Protein AF-A0A2V8QLS9-F1 (afdb_monomer_lite)

Sequence (118 aa):
MVEADGEPAPPVGQAAWRAARTRRPYAAADQEADARHQAPPGAVPSLLEPAQGRLERSAERRQVIDLVPARLRVTEHRAEVVRCPTCGRRTKAEFPDGVRAAVQYGPSVLARALYLHD

Structure (mmCIF, N/CA/C/O backbone):
data_AF-A0A2V8QLS9-F1
#
_entry.id   AF-A0A2V8QLS9-F1
#
loop_
_atom_site.group_PDB
_atom_site.id
_atom_site.type_symbol
_atom_site.label_atom_id
_atom_site.label_alt_id
_atom_site.label_comp_id
_atom_site.label_asym_id
_atom_site.label_entity_id
_atom_site.label_seq_id
_atom_site.pdbx_PDB_ins_code
_atom_site.Cartn_x
_atom_site.Cartn_y
_atom_site.Cartn_z
_atom_site.occupancy
_atom_site.B_iso_or_equiv
_atom_site.auth_seq_id
_atom_site.auth_comp_id
_atom_site.auth_asym_id
_atom_site.auth_atom_id
_atom_site.pdbx_PDB_model_num
ATOM 1 N N . MET A 1 1 ? 12.125 29.931 51.905 1.00 38.25 1 MET A N 1
ATOM 2 C CA . MET A 1 1 ? 11.525 28.638 51.526 1.00 38.25 1 MET A CA 1
ATOM 3 C C . MET A 1 1 ? 10.583 28.946 50.384 1.00 38.25 1 MET A C 1
ATOM 5 O O . MET A 1 1 ? 9.594 29.621 50.613 1.00 38.25 1 MET A O 1
ATOM 9 N N . VAL A 1 2 ? 11.006 28.642 49.158 1.00 40.00 2 VAL A N 1
ATOM 10 C CA . VAL A 1 2 ? 10.209 28.867 47.947 1.00 40.00 2 VAL A CA 1
ATOM 11 C C . VAL A 1 2 ? 9.386 27.600 47.777 1.00 40.00 2 VAL A C 1
ATOM 13 O O . VAL A 1 2 ? 9.969 26.527 47.619 1.00 40.00 2 VAL A O 1
ATOM 16 N N . GLU A 1 3 ? 8.071 27.697 47.942 1.00 36.56 3 GLU A N 1
ATOM 17 C CA . GLU A 1 3 ? 7.185 26.560 47.712 1.00 36.56 3 GLU A CA 1
ATOM 18 C C . GLU A 1 3 ? 7.146 26.277 46.211 1.00 36.56 3 GLU A C 1
ATOM 20 O O . GLU A 1 3 ? 7.008 27.183 45.393 1.00 36.56 3 GLU A O 1
ATOM 25 N N . ALA A 1 4 ? 7.390 25.019 45.858 1.00 38.91 4 ALA A N 1
ATOM 26 C CA . ALA A 1 4 ? 7.354 24.553 44.489 1.00 38.91 4 ALA A CA 1
ATOM 27 C C . ALA A 1 4 ? 5.897 24.551 44.015 1.00 38.91 4 ALA A C 1
ATOM 29 O O . ALA A 1 4 ? 5.091 23.770 44.522 1.00 38.91 4 ALA A O 1
ATOM 30 N N . ASP A 1 5 ? 5.586 25.400 43.036 1.00 42.53 5 ASP A N 1
ATOM 31 C CA . ASP A 1 5 ? 4.367 25.319 42.234 1.00 42.53 5 ASP A CA 1
ATOM 32 C C . ASP A 1 5 ? 4.360 23.979 41.482 1.00 42.53 5 ASP A C 1
ATOM 34 O O . ASP A 1 5 ? 4.879 23.833 40.373 1.00 42.53 5 ASP A O 1
ATOM 38 N N . GLY A 1 6 ? 3.832 22.952 42.145 1.00 39.94 6 GLY A N 1
ATOM 39 C CA . GLY A 1 6 ? 3.536 21.665 41.541 1.00 39.94 6 GLY A CA 1
ATOM 40 C C . GLY A 1 6 ? 2.341 21.819 40.613 1.00 39.94 6 GLY A C 1
ATOM 41 O O . GLY A 1 6 ? 1.208 21.935 41.075 1.00 39.94 6 GLY A O 1
ATOM 42 N N . GLU A 1 7 ? 2.602 21.815 39.308 1.00 42.72 7 GLU A N 1
ATOM 43 C CA . GLU A 1 7 ? 1.580 21.774 38.262 1.00 42.72 7 GLU A CA 1
ATOM 44 C C . GLU A 1 7 ? 0.554 20.654 38.563 1.00 42.72 7 GLU A C 1
ATOM 46 O O . GLU A 1 7 ? 0.955 19.502 38.785 1.00 42.72 7 GLU A O 1
ATOM 51 N N . PRO A 1 8 ? -0.762 20.946 38.615 1.00 46.19 8 PRO A N 1
ATOM 52 C CA . PRO A 1 8 ? -1.762 19.943 38.958 1.00 46.19 8 PRO A CA 1
ATOM 53 C C . PRO A 1 8 ? -1.816 18.830 37.905 1.00 46.19 8 PRO A C 1
ATOM 55 O O . PRO A 1 8 ? -1.756 19.073 36.699 1.00 46.19 8 PRO A O 1
ATOM 58 N N . ALA A 1 9 ? -1.964 17.588 38.372 1.00 45.25 9 ALA A N 1
ATOM 59 C CA . ALA A 1 9 ? -2.100 16.426 37.503 1.00 45.25 9 ALA A CA 1
ATOM 60 C C . ALA A 1 9 ? -3.289 16.596 36.528 1.00 45.25 9 ALA A C 1
ATOM 62 O O . ALA A 1 9 ? -4.356 17.061 36.942 1.00 45.25 9 ALA A O 1
ATOM 63 N N . PRO A 1 10 ? -3.142 16.206 35.246 1.00 46.69 10 PRO A N 1
ATOM 64 C CA . PRO A 1 10 ? -4.206 16.350 34.261 1.00 46.69 10 PRO A CA 1
ATOM 65 C C . PRO A 1 10 ? -5.424 15.483 34.624 1.00 46.69 10 PRO A C 1
ATOM 67 O O . PRO A 1 10 ? -5.271 14.425 35.244 1.00 46.69 10 PRO A O 1
ATOM 70 N N . PRO A 1 11 ? -6.643 15.895 34.227 1.00 42.47 11 PRO A N 1
ATOM 71 C CA . PRO A 1 11 ? -7.854 15.145 34.523 1.00 42.47 11 PRO A CA 1
ATOM 72 C C . PRO A 1 11 ? -7.787 13.731 33.937 1.00 42.47 11 PRO A C 1
ATOM 74 O O . PRO A 1 11 ? -7.322 13.510 32.813 1.00 42.47 11 PRO A O 1
ATOM 77 N N . 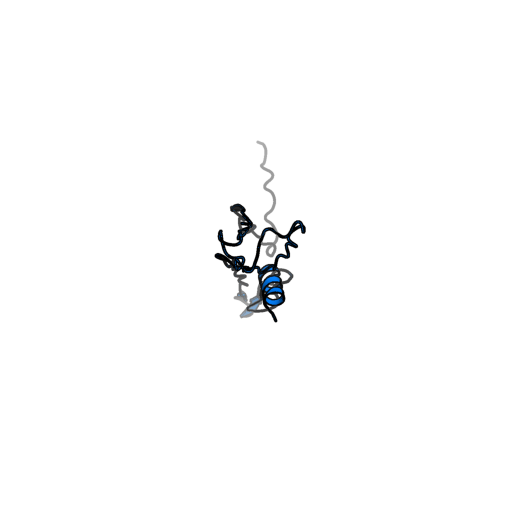VAL A 1 12 ? -8.304 12.769 34.708 1.00 45.69 12 VAL A N 1
ATOM 78 C CA . VAL A 1 12 ? -8.555 11.396 34.257 1.00 45.69 12 VAL A CA 1
ATOM 79 C C . VAL A 1 12 ? -9.322 11.456 32.930 1.00 45.69 12 VAL A C 1
ATOM 81 O O . VAL A 1 12 ? -10.428 11.985 32.866 1.00 45.69 12 VAL A O 1
ATOM 84 N N . GLY A 1 13 ? -8.702 10.967 31.853 1.00 42.22 13 GLY A N 1
ATOM 85 C CA . GLY A 1 13 ? -9.299 10.949 30.511 1.00 42.22 13 GLY A CA 1
ATOM 86 C C . GLY A 1 13 ? -8.487 11.617 29.400 1.00 42.22 13 GLY A C 1
ATOM 87 O O . GLY A 1 13 ? -8.839 11.445 28.239 1.00 42.22 13 GLY A O 1
ATOM 88 N N . GLN A 1 14 ? -7.384 12.308 29.702 1.00 39.38 14 GLN A N 1
ATOM 89 C CA . GLN A 1 14 ? -6.479 12.842 28.673 1.00 39.38 14 GLN A CA 1
ATOM 90 C C . GLN A 1 14 ? -5.113 12.157 28.743 1.00 39.38 14 GLN A C 1
ATOM 92 O O . GLN A 1 14 ? -4.140 12.692 29.270 1.00 39.38 14 GLN A O 1
ATOM 97 N N . ALA A 1 15 ? -5.028 10.937 28.212 1.00 38.31 15 ALA A N 1
ATOM 98 C CA . ALA A 1 15 ? -3.734 10.331 27.934 1.00 38.31 15 ALA A CA 1
ATOM 99 C C . ALA A 1 15 ? -3.101 11.081 26.753 1.00 38.31 15 ALA A C 1
ATOM 101 O O . ALA A 1 15 ? -3.509 10.912 25.604 1.00 38.31 15 ALA A O 1
ATOM 102 N N . ALA A 1 16 ? -2.112 11.926 27.046 1.00 38.44 16 ALA A N 1
ATOM 103 C CA . ALA A 1 16 ? -1.233 12.510 26.045 1.00 38.44 16 ALA A CA 1
ATOM 104 C C . ALA A 1 16 ? -0.589 11.372 25.238 1.00 38.44 16 ALA A C 1
ATOM 106 O O . ALA A 1 16 ? 0.253 10.619 25.740 1.00 38.44 16 ALA A O 1
ATOM 107 N N . TRP A 1 17 ? -1.026 11.214 23.991 1.00 40.34 17 TRP A N 1
ATOM 108 C CA . TRP A 1 17 ? -0.463 10.251 23.060 1.00 40.34 17 TRP A CA 1
ATOM 109 C C . TRP A 1 17 ? 1.025 10.573 22.895 1.00 40.34 17 TRP A C 1
ATOM 111 O O . TRP A 1 17 ? 1.418 11.660 22.475 1.00 40.34 17 TRP A O 1
ATOM 121 N N . ARG A 1 18 ? 1.900 9.628 23.244 1.00 44.19 18 ARG A N 1
ATOM 122 C CA . ARG A 1 18 ? 3.298 9.729 22.825 1.00 44.19 18 ARG A CA 1
ATOM 123 C C . ARG A 1 18 ? 3.316 9.457 21.329 1.00 44.19 18 ARG A C 1
ATOM 125 O O . ARG A 1 18 ? 3.079 8.325 20.912 1.00 44.19 18 ARG A O 1
ATOM 132 N N . ALA A 1 19 ? 3.582 10.498 20.543 1.00 41.69 19 ALA A N 1
ATOM 133 C CA . ALA A 1 19 ? 3.827 10.405 19.111 1.00 41.69 19 ALA A CA 1
ATOM 134 C C . ALA A 1 19 ? 4.716 9.192 18.816 1.00 41.69 19 ALA A C 1
ATOM 136 O O . ALA A 1 19 ? 5.827 9.082 19.351 1.00 41.69 19 ALA A O 1
ATOM 137 N N . ALA A 1 20 ? 4.225 8.271 17.985 1.00 44.00 20 ALA A N 1
ATOM 138 C CA . ALA A 1 20 ? 5.046 7.197 17.456 1.00 44.00 20 ALA A CA 1
ATOM 139 C C . ALA A 1 20 ? 6.284 7.841 16.820 1.00 44.00 20 ALA A C 1
ATOM 141 O O . ALA A 1 20 ? 6.170 8.649 15.901 1.00 44.00 20 ALA A O 1
ATOM 142 N N . ARG A 1 21 ? 7.465 7.538 17.367 1.00 51.44 21 ARG A N 1
ATOM 143 C CA . ARG A 1 21 ? 8.741 8.088 16.905 1.00 51.44 21 ARG A CA 1
ATOM 144 C C . ARG A 1 21 ? 8.955 7.685 15.448 1.00 51.44 21 ARG A C 1
ATOM 146 O O . ARG A 1 21 ? 9.418 6.583 15.168 1.00 51.44 21 ARG A O 1
ATOM 153 N N . THR A 1 22 ? 8.646 8.577 14.518 1.00 48.06 22 THR A N 1
ATOM 154 C CA . THR A 1 22 ? 9.056 8.459 13.122 1.00 48.06 22 THR A CA 1
ATOM 155 C C . THR A 1 22 ? 10.564 8.665 13.067 1.00 48.06 22 THR A C 1
ATOM 157 O O . THR A 1 22 ? 11.070 9.761 13.299 1.00 48.06 22 THR A O 1
ATOM 160 N N . ARG A 1 23 ? 11.320 7.596 12.799 1.00 49.53 23 ARG A N 1
ATOM 161 C CA . ARG A 1 23 ? 12.738 7.720 12.456 1.00 49.53 23 ARG A CA 1
ATOM 162 C C . ARG A 1 23 ? 13.080 7.034 11.143 1.00 49.53 23 ARG A C 1
ATOM 164 O O . ARG A 1 23 ? 12.686 5.900 10.897 1.00 49.53 23 ARG A O 1
ATOM 171 N N . ARG A 1 24 ? 13.948 7.771 10.442 1.00 35.12 24 ARG A N 1
ATOM 172 C CA . ARG A 1 24 ? 14.736 7.504 9.235 1.00 35.12 24 ARG A CA 1
ATOM 173 C C . ARG A 1 24 ? 13.968 7.552 7.911 1.00 35.12 24 ARG A C 1
ATOM 175 O O . ARG A 1 24 ? 13.298 6.582 7.572 1.00 35.12 24 ARG A O 1
ATOM 182 N N . PRO A 1 25 ? 14.137 8.623 7.111 1.00 40.81 25 PRO A N 1
ATOM 183 C CA . PRO A 1 25 ? 14.028 8.461 5.671 1.00 40.81 25 PRO A CA 1
ATOM 184 C C . PRO A 1 25 ? 15.218 7.616 5.193 1.00 40.81 25 PRO A C 1
ATOM 186 O O . PRO A 1 25 ? 16.315 7.713 5.752 1.00 40.81 25 PRO A O 1
ATOM 189 N N . TYR A 1 26 ? 15.013 6.790 4.169 1.00 41.72 26 TYR A N 1
ATOM 190 C CA . TYR A 1 26 ? 16.129 6.314 3.360 1.00 41.72 26 TYR A CA 1
ATOM 191 C C . TYR A 1 26 ? 15.896 6.606 1.882 1.00 41.72 26 TYR A C 1
ATOM 193 O O . TYR A 1 26 ? 14.758 6.685 1.427 1.00 41.72 26 TYR A O 1
ATOM 201 N N . ALA A 1 27 ? 17.031 6.843 1.233 1.00 38.50 27 ALA A N 1
ATOM 202 C CA . ALA A 1 27 ? 17.280 7.655 0.062 1.00 38.50 27 ALA A CA 1
ATOM 203 C C . ALA A 1 27 ? 16.859 7.040 -1.282 1.00 38.50 27 ALA A C 1
ATOM 205 O O . ALA A 1 27 ? 16.578 5.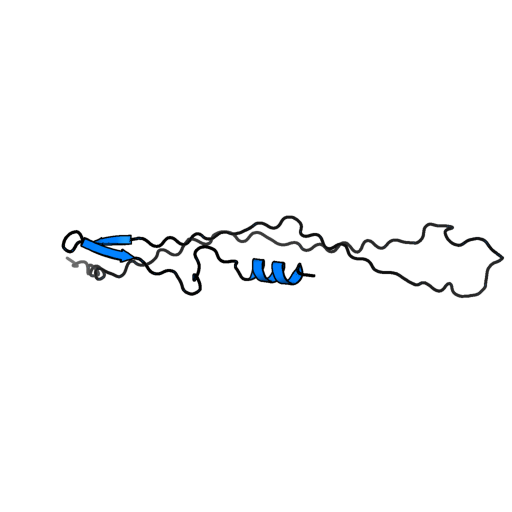849 -1.395 1.00 38.50 27 ALA A O 1
ATOM 206 N N . ALA A 1 28 ? 16.847 7.942 -2.264 1.00 44.91 28 ALA A N 1
ATOM 207 C CA . ALA A 1 28 ? 16.491 7.806 -3.668 1.00 44.91 28 ALA A CA 1
ATOM 208 C C . ALA A 1 28 ? 17.429 6.908 -4.491 1.00 44.91 28 ALA A C 1
ATOM 210 O O . ALA A 1 28 ? 18.603 6.776 -4.152 1.00 44.91 28 ALA A O 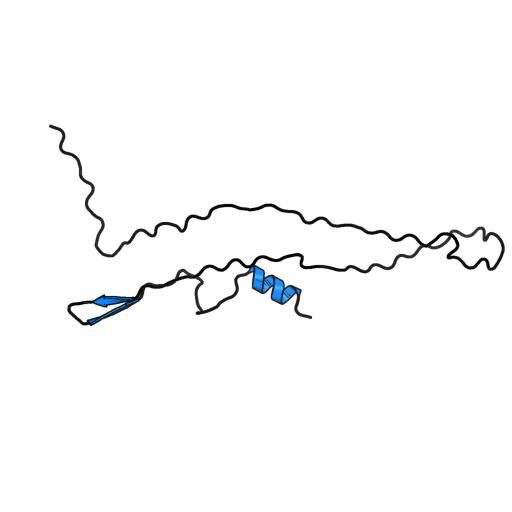1
ATOM 211 N N . ALA A 1 29 ? 16.920 6.417 -5.626 1.00 40.06 29 ALA A N 1
ATOM 212 C CA . ALA A 1 29 ? 17.498 6.682 -6.949 1.00 40.06 29 ALA A CA 1
ATOM 213 C C . ALA A 1 29 ? 16.609 6.064 -8.045 1.00 40.06 29 ALA A C 1
ATOM 215 O O . ALA A 1 29 ? 16.541 4.843 -8.160 1.00 40.06 29 ALA A O 1
ATOM 216 N N . ASP A 1 30 ? 15.985 6.908 -8.867 1.00 41.84 30 ASP A N 1
ATOM 217 C CA . ASP A 1 30 ? 15.547 6.528 -10.209 1.00 41.84 30 ASP A CA 1
ATOM 218 C C . ASP A 1 30 ? 16.766 6.707 -11.129 1.00 41.84 30 ASP A C 1
ATOM 220 O O . ASP A 1 30 ? 17.223 7.829 -11.352 1.00 41.84 30 ASP A O 1
ATOM 224 N N . GLN A 1 31 ? 17.363 5.610 -11.596 1.00 49.56 31 GLN A N 1
ATOM 225 C CA . GLN A 1 31 ? 18.334 5.649 -12.691 1.00 49.56 31 GLN A CA 1
ATOM 226 C C . GLN A 1 31 ? 17.634 5.150 -13.952 1.00 49.56 31 GLN A C 1
ATOM 228 O O . GLN A 1 31 ? 17.422 3.952 -14.116 1.00 49.56 31 GLN A O 1
ATOM 233 N N . GLU A 1 32 ? 17.279 6.066 -14.849 1.00 52.84 32 GLU A N 1
ATOM 234 C CA . GLU A 1 32 ? 16.891 5.709 -16.212 1.00 52.84 32 GLU A CA 1
ATOM 235 C C . GLU A 1 32 ? 18.152 5.353 -17.010 1.00 52.84 32 GLU A C 1
ATOM 237 O O . GLU A 1 32 ? 19.045 6.182 -17.192 1.00 52.84 32 GLU A O 1
ATOM 242 N N . ALA A 1 33 ? 18.235 4.118 -17.503 1.00 56.12 33 ALA A N 1
ATOM 243 C CA . ALA A 1 33 ? 19.244 3.722 -18.477 1.00 56.12 33 ALA A CA 1
ATOM 244 C C . ALA A 1 33 ? 18.627 3.743 -19.889 1.00 56.12 33 ALA A C 1
ATOM 246 O O . ALA A 1 33 ? 17.896 2.828 -20.264 1.00 56.12 33 ALA A O 1
ATOM 247 N N . ASP A 1 34 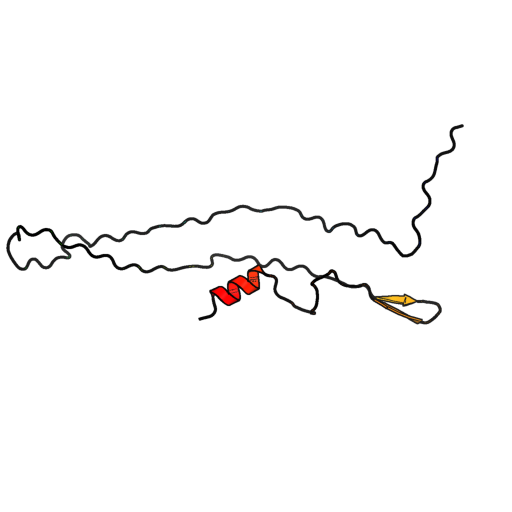? 18.922 4.777 -20.689 1.00 58.38 34 ASP A N 1
ATOM 248 C CA . ASP A 1 34 ? 18.574 4.830 -22.123 1.00 58.38 34 ASP A CA 1
ATOM 249 C C . ASP A 1 34 ? 19.521 3.906 -22.912 1.00 58.38 34 ASP A C 1
ATOM 251 O O . ASP A 1 34 ? 20.559 4.327 -23.434 1.00 58.38 34 ASP A O 1
ATOM 255 N N . ALA A 1 35 ? 19.198 2.611 -22.958 1.00 60.31 35 ALA A N 1
ATOM 256 C CA . ALA A 1 35 ? 19.927 1.637 -23.766 1.00 60.31 35 ALA A CA 1
ATOM 257 C C . ALA A 1 35 ? 19.586 1.821 -25.255 1.00 60.31 35 ALA A C 1
ATOM 259 O O . ALA A 1 35 ? 18.682 1.185 -25.808 1.00 60.31 35 ALA A O 1
ATOM 260 N N . ARG A 1 36 ? 20.329 2.703 -25.931 1.00 67.81 36 ARG A N 1
ATOM 261 C CA . ARG A 1 36 ? 20.225 2.877 -27.385 1.00 67.81 36 ARG A CA 1
ATOM 262 C C . ARG A 1 36 ? 20.899 1.722 -28.110 1.00 67.81 36 ARG A C 1
ATOM 264 O O . ARG A 1 36 ? 22.116 1.566 -28.052 1.00 67.81 36 ARG A O 1
ATOM 271 N N . HIS A 1 37 ? 20.112 0.965 -28.863 1.00 74.19 37 HIS A N 1
ATOM 272 C CA . HIS A 1 37 ? 20.616 -0.103 -29.718 1.00 74.19 37 HIS A CA 1
ATOM 273 C C . HIS A 1 37 ? 20.881 0.448 -31.122 1.00 74.19 37 HIS A C 1
ATOM 275 O O . HIS A 1 37 ? 19.988 1.001 -31.765 1.00 74.19 37 HIS A O 1
ATOM 281 N N . GLN A 1 38 ? 22.122 0.329 -31.593 1.00 69.81 38 GLN A N 1
ATOM 282 C CA . GLN A 1 38 ? 22.487 0.664 -32.970 1.00 69.81 38 GLN A CA 1
ATOM 283 C C . GLN A 1 38 ? 22.321 -0.571 -33.858 1.00 69.81 38 GLN A C 1
ATOM 285 O O . GLN A 1 38 ? 22.546 -1.694 -33.407 1.00 69.81 38 GLN A O 1
ATOM 290 N N . ALA A 1 39 ? 21.944 -0.366 -35.124 1.00 65.00 39 ALA A N 1
ATOM 291 C CA . ALA A 1 39 ? 21.938 -1.447 -36.104 1.00 65.00 39 ALA A CA 1
ATOM 292 C C . ALA A 1 39 ? 23.350 -2.057 -36.207 1.00 65.00 39 ALA A C 1
ATOM 294 O O . ALA A 1 39 ? 24.324 -1.294 -36.240 1.00 65.00 39 ALA A O 1
ATOM 295 N N . PRO A 1 40 ? 23.488 -3.394 -36.257 1.00 68.69 40 PRO A N 1
ATOM 296 C CA . PRO A 1 40 ? 24.798 -4.008 -36.380 1.00 68.69 40 PRO A CA 1
ATOM 297 C C . PRO A 1 40 ? 25.460 -3.592 -37.706 1.00 68.69 40 PRO A C 1
ATOM 299 O O . PRO A 1 40 ? 24.765 -3.378 -38.708 1.00 68.69 40 PRO A O 1
ATOM 302 N N . PRO A 1 41 ? 26.798 -3.454 -37.742 1.00 62.94 41 PRO A N 1
ATOM 303 C CA . PRO A 1 41 ? 27.503 -3.130 -38.976 1.00 62.94 41 PRO A CA 1
ATOM 304 C C . PRO A 1 41 ? 27.206 -4.200 -40.040 1.00 62.94 41 PRO A C 1
ATOM 306 O O . PRO A 1 41 ? 27.344 -5.391 -39.778 1.00 62.94 41 PRO A O 1
ATOM 309 N N . GLY A 1 42 ? 26.764 -3.774 -41.229 1.00 63.94 42 GLY A N 1
ATOM 310 C CA . GLY A 1 42 ? 26.403 -4.675 -42.335 1.00 63.94 42 GLY A CA 1
ATOM 311 C C . GLY A 1 42 ? 24.945 -5.157 -42.362 1.00 63.94 42 GLY A C 1
ATOM 312 O O . GLY A 1 42 ? 24.611 -5.981 -43.203 1.00 63.94 42 GLY A O 1
ATOM 313 N N . ALA A 1 43 ? 24.062 -4.645 -41.493 1.00 65.19 43 ALA A N 1
ATOM 314 C CA . ALA A 1 43 ? 22.637 -5.021 -41.475 1.00 65.19 43 ALA A CA 1
ATOM 315 C C . ALA A 1 43 ? 21.833 -4.574 -42.712 1.00 65.19 43 ALA A C 1
ATOM 317 O O . ALA A 1 43 ? 20.710 -5.031 -42.915 1.00 65.19 43 ALA A O 1
ATOM 318 N N . VAL A 1 44 ? 22.381 -3.671 -43.527 1.00 61.16 44 VAL A N 1
ATOM 319 C CA . VAL A 1 44 ? 21.810 -3.348 -44.836 1.00 61.16 44 VAL A CA 1
ATOM 320 C C . VAL A 1 44 ? 22.219 -4.439 -45.828 1.00 61.16 44 VAL A C 1
ATOM 322 O O . VAL A 1 44 ? 23.421 -4.663 -45.994 1.00 61.16 44 VAL A O 1
ATOM 325 N N . PRO A 1 45 ? 21.272 -5.123 -46.502 1.00 52.00 45 PRO A N 1
ATOM 326 C CA . PRO A 1 45 ? 21.621 -6.016 -47.595 1.00 52.00 45 PRO A CA 1
ATOM 327 C C . PRO A 1 45 ? 22.410 -5.210 -48.626 1.00 52.00 45 PRO A C 1
ATOM 329 O O . PRO A 1 45 ? 21.933 -4.178 -49.096 1.00 52.00 45 PRO A O 1
ATOM 332 N N . SER A 1 46 ? 23.613 -5.669 -48.971 1.00 61.12 46 SER A N 1
ATOM 333 C CA . SER A 1 46 ? 24.370 -5.150 -50.111 1.00 61.12 46 SER A CA 1
ATOM 334 C C . SER A 1 46 ? 23.663 -5.574 -51.399 1.00 61.12 46 SER A C 1
ATOM 336 O O . SER A 1 46 ? 24.118 -6.468 -52.109 1.00 61.12 46 SER A O 1
ATOM 338 N N . LEU A 1 47 ? 22.514 -4.970 -51.680 1.00 53.25 47 LEU A N 1
ATOM 339 C CA . LEU A 1 47 ? 21.865 -5.043 -52.975 1.00 53.25 47 LEU A CA 1
ATOM 340 C C . LEU A 1 47 ? 22.042 -3.676 -53.632 1.00 53.25 47 LEU A C 1
ATOM 342 O O . LEU A 1 47 ? 21.210 -2.790 -53.482 1.00 53.25 47 LEU A O 1
ATOM 346 N N . LEU A 1 48 ? 23.154 -3.592 -54.370 1.00 51.22 48 LEU A N 1
ATOM 347 C CA . LEU A 1 48 ? 23.572 -2.547 -55.307 1.00 51.22 48 LEU A CA 1
ATOM 348 C C . LEU A 1 48 ? 24.320 -1.338 -54.716 1.00 51.22 48 LEU A C 1
ATOM 350 O O . LEU A 1 48 ? 24.126 -0.929 -53.578 1.00 51.22 48 LEU A O 1
ATOM 354 N N . GLU A 1 49 ? 25.239 -0.867 -55.561 1.00 51.84 49 GLU A N 1
ATOM 355 C CA . GLU A 1 49 ? 26.160 0.279 -55.538 1.00 51.84 49 GLU A CA 1
ATOM 356 C C . GLU A 1 49 ? 25.717 1.511 -54.721 1.00 51.84 49 GLU A C 1
ATOM 358 O O . GLU A 1 49 ? 24.528 1.679 -54.459 1.00 51.84 49 GLU A O 1
ATOM 363 N N . PRO A 1 50 ? 26.647 2.405 -54.308 1.00 51.75 50 PRO A N 1
ATOM 364 C CA . PRO A 1 50 ? 26.353 3.459 -53.339 1.00 51.75 50 PRO A CA 1
ATOM 365 C C . PRO A 1 50 ? 25.261 4.400 -53.851 1.00 51.75 50 PRO A C 1
ATOM 367 O O . PRO A 1 50 ? 25.517 5.327 -54.618 1.00 51.75 50 PRO A O 1
ATOM 370 N N . ALA A 1 51 ? 24.032 4.184 -53.381 1.00 55.56 51 ALA A N 1
ATOM 371 C CA . ALA A 1 51 ? 22.950 5.127 -53.553 1.00 55.56 51 ALA A CA 1
ATOM 372 C C . ALA A 1 51 ? 23.385 6.446 -52.906 1.00 55.56 51 ALA A C 1
ATOM 374 O O . ALA A 1 51 ? 23.547 6.538 -51.690 1.00 55.56 51 ALA A O 1
ATOM 375 N N . GLN A 1 52 ? 23.543 7.488 -53.719 1.00 58.53 52 GLN A N 1
ATOM 376 C CA . GLN A 1 52 ? 23.802 8.875 -53.305 1.00 58.53 52 GLN A CA 1
ATOM 377 C C . GLN A 1 52 ? 22.608 9.493 -52.534 1.00 58.53 52 GLN A C 1
ATOM 379 O O . GLN A 1 52 ? 22.481 10.712 -52.428 1.00 58.53 52 GLN A O 1
ATOM 384 N N . GLY A 1 53 ? 21.712 8.657 -52.003 1.00 57.28 53 GLY A N 1
ATOM 385 C CA . GLY A 1 53 ? 20.558 9.028 -51.201 1.00 57.28 53 GLY A CA 1
ATOM 386 C C . GLY A 1 53 ? 20.882 8.973 -49.711 1.00 57.28 53 GLY A C 1
ATOM 387 O O . GLY A 1 53 ? 21.541 8.055 -49.222 1.00 57.28 53 GLY A O 1
ATOM 388 N N . ARG A 1 54 ? 20.401 9.968 -48.961 1.00 63.09 54 ARG A N 1
ATOM 389 C CA . ARG A 1 54 ? 20.456 9.962 -47.495 1.00 63.09 54 ARG A CA 1
ATOM 390 C C . ARG A 1 54 ? 19.672 8.748 -46.986 1.00 63.09 54 ARG A C 1
ATOM 392 O O . ARG A 1 54 ? 18.480 8.649 -47.243 1.00 63.09 54 ARG A O 1
ATOM 399 N N . LEU A 1 55 ? 20.332 7.860 -46.242 1.00 67.06 55 LEU A N 1
ATOM 400 C CA . LEU A 1 55 ? 19.661 6.762 -45.544 1.00 67.06 55 LEU A CA 1
ATOM 401 C C . LEU A 1 55 ? 18.608 7.335 -44.589 1.00 67.06 55 LEU A C 1
ATOM 403 O O . LEU A 1 55 ? 18.944 8.098 -43.676 1.00 67.06 55 LEU A O 1
ATOM 407 N N . GLU A 1 56 ? 17.348 6.963 -44.787 1.00 74.31 56 GLU A N 1
ATOM 408 C CA . GLU A 1 56 ? 16.290 7.262 -43.831 1.00 74.31 56 GLU A CA 1
ATOM 409 C C . GLU A 1 56 ? 16.483 6.392 -42.586 1.00 74.31 56 GLU A C 1
ATOM 411 O O . GLU A 1 56 ? 16.629 5.172 -42.665 1.00 74.31 56 GLU A O 1
ATOM 416 N N . ARG A 1 57 ? 16.533 7.033 -41.416 1.00 73.94 57 ARG A N 1
ATOM 417 C CA . ARG A 1 57 ? 16.616 6.348 -40.124 1.00 73.94 57 ARG A CA 1
ATOM 418 C C . ARG A 1 57 ? 15.283 6.504 -39.410 1.00 73.94 57 ARG A C 1
ATOM 420 O O . ARG A 1 57 ? 14.898 7.621 -39.078 1.00 73.94 57 ARG A O 1
ATOM 427 N N . SER A 1 58 ? 14.623 5.390 -39.125 1.00 76.50 58 SER A N 1
ATOM 428 C CA . SER A 1 58 ? 13.502 5.314 -38.191 1.00 76.50 58 SER A CA 1
ATOM 429 C C . SER A 1 58 ? 13.941 4.568 -36.929 1.00 76.50 58 SER A C 1
ATOM 431 O O . SER A 1 58 ? 14.870 3.760 -36.957 1.00 76.50 58 SER A O 1
ATOM 433 N N . ALA A 1 59 ? 13.318 4.884 -35.796 1.00 80.12 59 ALA A N 1
ATOM 434 C CA . ALA A 1 59 ? 13.584 4.221 -34.526 1.00 80.12 59 ALA A CA 1
ATOM 435 C C . ALA A 1 59 ? 12.265 3.778 -33.902 1.00 80.12 59 ALA A C 1
ATOM 437 O O . ALA A 1 59 ? 11.345 4.580 -33.743 1.00 80.12 59 ALA A O 1
ATOM 438 N N . GLU A 1 60 ? 12.197 2.509 -33.522 1.00 83.00 60 GLU A N 1
ATOM 439 C CA . GLU A 1 60 ? 11.101 1.967 -32.734 1.00 83.00 60 GLU A CA 1
ATOM 440 C C . GLU A 1 60 ? 11.472 2.013 -31.247 1.00 83.00 60 GLU A C 1
ATOM 442 O O . GLU A 1 60 ? 12.617 1.745 -30.876 1.00 83.00 60 GLU A O 1
ATOM 447 N N . ARG A 1 61 ? 10.518 2.377 -30.384 1.00 82.69 61 ARG A N 1
ATOM 448 C CA . ARG A 1 61 ? 10.734 2.493 -28.936 1.00 82.69 61 ARG A CA 1
ATOM 449 C C . ARG A 1 61 ? 9.957 1.407 -28.202 1.00 82.69 61 ARG A C 1
ATOM 451 O O . ARG A 1 61 ? 8.755 1.272 -28.400 1.00 82.69 61 ARG A O 1
ATOM 458 N N . ARG A 1 62 ? 10.641 0.681 -27.317 1.00 82.94 62 ARG A N 1
ATOM 459 C CA . ARG A 1 62 ? 10.050 -0.243 -26.339 1.00 82.94 62 ARG A CA 1
ATOM 460 C C . ARG A 1 62 ? 10.645 0.065 -24.971 1.00 82.94 62 ARG A C 1
ATOM 462 O O . ARG A 1 62 ? 11.842 0.320 -24.881 1.00 82.94 62 ARG A O 1
ATOM 469 N N . GLN A 1 63 ? 9.814 0.067 -23.936 1.00 79.25 63 GLN A N 1
ATOM 470 C CA . GLN A 1 63 ? 10.239 0.284 -22.555 1.00 79.25 63 GLN A CA 1
ATOM 471 C C . GLN A 1 63 ? 9.863 -0.941 -21.734 1.00 79.25 63 GLN A C 1
ATOM 473 O O . GLN A 1 63 ? 8.768 -1.479 -21.887 1.00 79.25 63 GLN A O 1
ATOM 478 N N . VAL A 1 64 ? 10.779 -1.369 -20.874 1.00 81.88 64 VAL A N 1
ATOM 479 C CA . VAL A 1 64 ? 10.505 -2.347 -19.824 1.00 81.88 64 VAL A CA 1
ATOM 480 C C . VAL A 1 64 ? 10.556 -1.567 -18.523 1.00 81.88 64 VAL A C 1
ATOM 482 O O . VAL A 1 64 ? 11.588 -0.986 -18.193 1.00 81.88 64 VAL A O 1
ATOM 485 N N . ILE A 1 65 ? 9.418 -1.480 -17.842 1.00 77.25 65 ILE A N 1
ATOM 486 C CA . ILE A 1 65 ? 9.299 -0.777 -16.567 1.00 77.25 65 ILE A CA 1
ATOM 487 C C . ILE A 1 65 ? 9.254 -1.844 -15.480 1.00 77.25 65 ILE A C 1
ATOM 489 O O . ILE A 1 65 ? 8.245 -2.527 -15.319 1.00 77.25 65 ILE A O 1
ATOM 493 N N . ASP A 1 66 ? 10.352 -1.979 -14.742 1.00 76.81 66 ASP A N 1
ATOM 494 C CA . ASP A 1 66 ? 10.447 -2.914 -13.625 1.00 76.81 66 ASP A CA 1
ATOM 495 C C . ASP A 1 66 ? 10.182 -2.220 -12.286 1.00 76.81 66 ASP A C 1
ATOM 497 O O . ASP A 1 66 ? 10.723 -1.157 -11.973 1.00 76.81 66 ASP A O 1
ATOM 501 N N . LEU A 1 67 ? 9.390 -2.873 -11.435 1.00 74.75 67 LEU A N 1
ATOM 502 C CA . LEU A 1 67 ? 9.180 -2.471 -10.044 1.00 74.75 67 LEU A CA 1
ATOM 503 C C . LEU A 1 67 ? 10.208 -3.156 -9.137 1.00 74.75 67 LEU A C 1
ATOM 505 O O . LEU A 1 67 ? 9.904 -4.108 -8.416 1.00 74.75 67 LEU A O 1
ATOM 509 N N . VAL A 1 68 ? 11.445 -2.661 -9.171 1.00 72.50 68 VAL A N 1
ATOM 510 C CA . VAL A 1 68 ? 12.557 -3.202 -8.371 1.00 72.50 68 VAL A CA 1
ATOM 511 C C . VAL A 1 68 ? 12.543 -2.636 -6.938 1.00 72.50 68 VAL A C 1
ATOM 513 O O . VAL A 1 68 ? 12.113 -1.510 -6.692 1.00 72.50 68 VAL A O 1
ATOM 516 N N . PRO A 1 69 ? 12.980 -3.434 -5.952 1.00 70.44 69 PRO A N 1
ATOM 517 C CA . PRO A 1 69 ? 12.117 -4.028 -4.935 1.00 70.44 69 PRO A CA 1
ATOM 518 C C . PRO A 1 69 ? 11.321 -2.997 -4.113 1.00 70.44 69 PRO A C 1
ATOM 520 O O . PRO A 1 69 ? 11.867 -2.197 -3.348 1.00 70.44 69 PRO A O 1
ATOM 523 N N . ALA A 1 70 ? 9.995 -3.100 -4.168 1.00 70.81 70 ALA A N 1
ATOM 524 C CA . ALA A 1 70 ? 9.095 -2.321 -3.330 1.00 70.81 70 ALA A CA 1
ATOM 525 C C . ALA A 1 70 ? 9.028 -2.868 -1.891 1.00 70.81 70 ALA A C 1
ATOM 527 O O . ALA A 1 70 ? 8.576 -3.988 -1.659 1.00 70.81 70 ALA A O 1
ATOM 528 N N . ARG A 1 71 ? 9.394 -2.055 -0.892 1.00 78.44 71 ARG A N 1
ATOM 529 C CA . ARG A 1 71 ? 9.150 -2.378 0.527 1.00 78.44 71 ARG A CA 1
ATOM 530 C C . ARG A 1 71 ? 7.759 -1.915 0.955 1.00 78.44 71 ARG A C 1
ATOM 532 O O . ARG A 1 71 ? 7.407 -0.752 0.761 1.00 78.44 71 ARG A O 1
ATOM 539 N N . LEU A 1 72 ? 6.987 -2.802 1.582 1.00 84.06 72 LEU A N 1
ATOM 540 C CA . LEU A 1 72 ? 5.711 -2.443 2.201 1.00 84.06 72 LEU A CA 1
ATOM 541 C C . LEU A 1 72 ? 5.941 -1.859 3.596 1.00 84.06 72 LEU A C 1
ATOM 543 O O . LEU A 1 72 ? 6.605 -2.464 4.436 1.00 84.06 72 LEU A O 1
ATOM 547 N N . ARG A 1 73 ? 5.349 -0.690 3.857 1.00 86.38 73 ARG A N 1
ATOM 548 C CA . ARG A 1 73 ? 5.259 -0.113 5.201 1.00 86.38 73 ARG A CA 1
ATOM 549 C C . ARG A 1 73 ? 3.882 -0.416 5.774 1.00 86.38 73 ARG A C 1
ATOM 551 O O . ARG A 1 73 ? 2.891 0.139 5.311 1.00 86.38 73 ARG A O 1
ATOM 558 N N . VAL A 1 74 ? 3.839 -1.248 6.808 1.00 92.00 74 VAL A N 1
ATOM 559 C CA . VAL A 1 74 ? 2.608 -1.566 7.539 1.00 92.00 74 VAL A CA 1
ATOM 560 C C . VAL A 1 74 ? 2.603 -0.788 8.850 1.00 92.00 74 VAL A C 1
ATOM 562 O O . VAL A 1 74 ? 3.583 -0.807 9.591 1.00 92.00 74 VAL A O 1
ATOM 565 N N . THR A 1 75 ? 1.517 -0.063 9.118 1.00 91.44 75 THR A N 1
ATOM 566 C CA . THR A 1 75 ? 1.268 0.567 10.423 1.00 91.44 75 THR A CA 1
ATOM 567 C C . THR A 1 75 ? 0.072 -0.128 11.049 1.00 91.44 75 THR A C 1
ATOM 569 O O . THR A 1 75 ? -1.031 -0.055 10.516 1.00 91.44 75 THR A O 1
ATOM 572 N N . GLU A 1 76 ? 0.299 -0.831 12.155 1.00 95.12 76 GLU A N 1
ATOM 573 C CA . GLU A 1 76 ? -0.772 -1.458 12.921 1.00 95.12 76 GLU A CA 1
ATOM 574 C C . GLU A 1 76 ? -1.334 -0.446 13.923 1.00 95.12 76 GLU A C 1
ATOM 576 O O . GLU A 1 76 ? -0.607 0.078 14.769 1.00 95.12 76 GLU A O 1
ATOM 581 N N . HIS A 1 77 ? -2.635 -0.183 13.837 1.00 93.38 77 HIS A N 1
ATOM 582 C CA . HIS A 1 77 ? -3.350 0.598 14.836 1.00 93.38 77 HIS A CA 1
ATOM 583 C C . HIS A 1 77 ? -4.058 -0.364 15.787 1.00 93.38 77 HIS A C 1
ATOM 585 O O . HIS A 1 77 ? -4.850 -1.199 15.353 1.00 93.38 77 HIS A O 1
ATOM 591 N N . ARG A 1 78 ? -3.789 -0.243 17.089 1.00 95.19 78 ARG A N 1
ATOM 592 C CA . ARG A 1 78 ? -4.452 -1.035 18.131 1.00 95.19 78 ARG A CA 1
ATOM 593 C C . ARG A 1 78 ? -5.323 -0.128 18.983 1.00 95.19 78 ARG A C 1
ATOM 595 O O . ARG A 1 78 ? -4.855 0.889 19.480 1.00 95.19 78 ARG A O 1
ATOM 602 N N . ALA A 1 79 ? -6.577 -0.527 19.147 1.00 95.25 79 ALA A N 1
ATOM 603 C CA . ALA A 1 79 ? -7.526 0.135 20.026 1.00 95.25 79 ALA A CA 1
ATOM 604 C C . ALA A 1 79 ? -7.694 -0.700 21.295 1.00 95.25 79 ALA A C 1
ATOM 606 O O . ALA A 1 79 ? -8.175 -1.834 21.237 1.00 95.25 79 ALA A O 1
ATOM 607 N N . GLU A 1 80 ? -7.298 -0.142 22.435 1.00 96.31 80 GLU A N 1
ATOM 608 C CA . GLU A 1 80 ? -7.488 -0.792 23.727 1.00 96.31 80 GLU A CA 1
ATOM 609 C C . GLU A 1 80 ? -8.972 -0.866 24.095 1.00 96.31 80 GLU A C 1
ATOM 611 O O . GLU A 1 80 ? -9.770 0.003 23.736 1.00 96.31 80 GLU A O 1
ATOM 616 N N . VAL A 1 81 ? -9.344 -1.918 24.825 1.00 96.25 81 VAL A N 1
ATOM 617 C CA . VAL A 1 81 ? -10.691 -2.091 25.369 1.00 96.25 81 VAL A CA 1
ATOM 618 C C . VAL A 1 81 ? -10.576 -2.249 26.874 1.00 96.25 81 VAL A C 1
ATOM 620 O O . VAL A 1 81 ? -10.075 -3.261 27.361 1.00 96.25 81 VAL A O 1
ATOM 623 N N . VAL A 1 82 ? -11.081 -1.265 27.609 1.00 95.44 82 VAL A N 1
ATOM 624 C CA . VAL A 1 82 ? -11.090 -1.269 29.073 1.00 95.44 82 VAL A CA 1
ATOM 625 C C . VAL A 1 82 ? -12.468 -1.671 29.584 1.00 95.44 82 VAL A C 1
ATOM 627 O O . VAL A 1 82 ? -13.494 -1.315 29.001 1.00 95.44 82 VAL A O 1
ATOM 630 N N . ARG A 1 83 ? -12.508 -2.438 30.676 1.00 96.88 83 ARG A N 1
ATOM 631 C CA . ARG A 1 83 ? -13.751 -2.824 31.354 1.00 96.88 83 ARG A CA 1
ATOM 632 C C . ARG A 1 83 ? -13.833 -2.094 32.687 1.00 96.88 83 ARG A C 1
ATOM 634 O O . ARG A 1 83 ? -12.927 -2.215 33.503 1.00 96.88 83 ARG A O 1
ATOM 641 N N . CYS A 1 84 ? -14.926 -1.373 32.918 1.00 92.81 84 CYS A N 1
ATOM 642 C CA . CYS A 1 84 ? -15.187 -0.763 34.215 1.00 92.81 84 CYS A CA 1
ATOM 643 C C . CYS A 1 84 ? -15.357 -1.871 35.272 1.00 92.81 84 CYS A C 1
ATOM 645 O O . CYS A 1 84 ? -16.214 -2.742 35.081 1.00 92.81 84 CYS A O 1
ATOM 647 N N . PRO A 1 85 ? -14.592 -1.854 36.378 1.00 94.25 85 PRO A N 1
ATOM 648 C CA . PRO A 1 85 ? -14.696 -2.881 37.413 1.00 94.25 85 PRO A CA 1
ATOM 649 C C . PRO A 1 85 ? -16.021 -2.803 38.183 1.00 94.25 85 PRO A C 1
ATOM 651 O O . PRO A 1 85 ? -16.495 -3.816 38.679 1.00 94.25 85 PRO A O 1
ATOM 654 N N . THR A 1 86 ? -16.643 -1.623 38.245 1.00 94.94 86 THR A N 1
ATOM 655 C CA . THR A 1 86 ? -17.858 -1.384 39.037 1.00 94.94 86 THR A CA 1
ATOM 656 C C . THR A 1 86 ? -19.136 -1.727 38.274 1.00 94.94 86 THR A C 1
ATOM 658 O O . THR A 1 86 ? -19.995 -2.422 38.801 1.00 94.94 86 THR A O 1
ATOM 661 N N . CYS A 1 87 ? -19.282 -1.262 37.027 1.00 94.44 87 CYS A N 1
ATOM 662 C CA . CYS A 1 87 ? -20.510 -1.470 36.243 1.00 94.44 87 CYS A CA 1
ATOM 663 C C . CYS A 1 87 ? -20.362 -2.502 35.115 1.00 94.44 87 CYS A C 1
ATOM 665 O O . CYS A 1 87 ? -21.319 -2.784 34.399 1.00 94.44 87 CYS A O 1
ATOM 667 N N . GLY A 1 88 ? -19.157 -3.039 34.898 1.00 95.06 88 GLY A N 1
ATOM 668 C CA . GLY A 1 88 ? -18.882 -4.048 33.874 1.00 95.06 88 GLY A CA 1
ATOM 669 C C . GLY A 1 88 ? -18.900 -3.544 32.426 1.00 95.06 88 GLY A C 1
ATOM 670 O O . GLY A 1 88 ? -18.593 -4.326 31.523 1.00 95.06 88 GLY A O 1
ATOM 671 N N . ARG A 1 89 ? -19.223 -2.267 32.184 1.00 96.94 89 ARG A N 1
ATOM 672 C CA . ARG A 1 89 ? -19.266 -1.669 30.842 1.00 96.94 89 ARG A CA 1
ATOM 673 C C . ARG A 1 89 ? -17.884 -1.686 30.188 1.00 96.94 89 ARG A C 1
ATOM 675 O O . ARG A 1 89 ? -16.876 -1.452 30.853 1.00 96.94 89 ARG A O 1
ATOM 682 N N . ARG A 1 90 ? -17.848 -1.956 28.881 1.00 97.25 90 ARG A N 1
ATOM 683 C CA . ARG A 1 90 ? -16.628 -1.935 28.065 1.00 97.25 90 ARG A CA 1
ATOM 684 C C . ARG A 1 90 ? -16.564 -0.637 27.269 1.00 97.25 90 ARG A C 1
ATOM 686 O O . ARG A 1 90 ? -17.546 -0.286 26.619 1.00 97.25 90 ARG A O 1
ATOM 693 N N . THR A 1 91 ? -15.412 0.017 27.289 1.00 95.56 91 THR A N 1
ATOM 694 C CA . THR A 1 91 ? -15.115 1.199 26.472 1.00 95.56 91 THR A CA 1
ATOM 695 C C . THR A 1 91 ? -13.926 0.870 25.583 1.00 95.56 91 THR A C 1
ATOM 697 O O . THR A 1 91 ? -12.948 0.294 26.057 1.00 95.56 91 THR A O 1
ATOM 700 N N . LYS A 1 92 ? -14.020 1.195 24.294 1.00 95.62 92 LYS A N 1
ATOM 701 C CA . LYS A 1 92 ? -12.966 0.963 23.302 1.00 95.62 92 LYS A CA 1
ATOM 702 C C . LYS A 1 92 ? -12.366 2.301 22.876 1.00 95.62 92 LYS A C 1
ATOM 704 O O . LYS A 1 92 ? -13.119 3.245 22.663 1.00 95.62 92 LYS A O 1
ATOM 709 N N . ALA A 1 93 ? -11.044 2.362 22.741 1.00 94.81 93 ALA A N 1
ATOM 710 C CA . ALA A 1 93 ? -10.355 3.522 22.184 1.00 94.81 93 ALA A CA 1
ATOM 711 C C . ALA A 1 93 ? -10.713 3.727 20.702 1.00 94.81 93 ALA A C 1
ATOM 713 O O . ALA A 1 93 ? -10.903 2.765 19.953 1.00 94.81 93 ALA A O 1
ATOM 714 N N . GLU A 1 94 ? -10.789 4.981 20.274 1.00 95.69 94 GLU A N 1
ATOM 715 C CA . GLU A 1 94 ? -11.060 5.317 18.879 1.00 95.69 94 GLU A CA 1
ATOM 716 C C . GLU A 1 94 ? -9.800 5.172 18.021 1.00 95.69 94 GLU A C 1
ATOM 718 O O . GLU A 1 94 ? -8.670 5.319 18.494 1.00 95.69 94 GLU A O 1
ATOM 723 N N . PHE A 1 95 ? -9.996 4.846 16.745 1.00 94.94 95 PHE A N 1
ATOM 724 C CA . PHE A 1 95 ? -8.911 4.850 15.772 1.00 94.94 95 PHE A CA 1
ATOM 725 C C . PHE A 1 95 ? -8.682 6.268 15.226 1.00 94.94 95 PHE A C 1
ATOM 727 O O . PHE A 1 95 ? -9.624 7.057 15.208 1.00 94.94 95 PHE A O 1
ATOM 734 N N . PRO A 1 96 ? -7.465 6.596 14.747 1.00 94.25 96 PRO A N 1
ATOM 735 C CA . PRO A 1 96 ? -7.214 7.873 14.084 1.00 94.25 96 PRO A CA 1
ATOM 736 C C . PRO A 1 96 ? -8.077 8.070 12.835 1.00 94.25 96 PRO A C 1
ATOM 738 O O . PRO A 1 96 ? -8.450 7.101 12.164 1.00 94.25 96 PRO A O 1
ATOM 741 N N . ASP A 1 97 ? -8.297 9.334 12.474 1.00 93.06 97 ASP A N 1
ATOM 742 C CA . ASP A 1 97 ? -9.008 9.701 11.254 1.00 93.06 97 ASP A CA 1
ATOM 743 C C . ASP A 1 97 ? -8.414 9.010 10.022 1.00 93.06 97 ASP A C 1
ATOM 745 O O . ASP A 1 97 ? -7.203 8.980 9.795 1.00 93.06 97 ASP A O 1
ATOM 749 N N . GLY A 1 98 ? -9.298 8.428 9.214 1.00 90.75 98 GLY A N 1
ATOM 750 C CA . GLY A 1 98 ? -8.927 7.695 8.007 1.00 90.75 98 GLY A CA 1
ATOM 751 C C . GLY A 1 98 ? -8.651 6.203 8.210 1.00 90.75 98 GLY A C 1
ATOM 752 O O . GLY A 1 98 ? -8.622 5.495 7.206 1.00 90.75 98 GLY A O 1
ATOM 753 N N . VAL A 1 99 ? -8.532 5.691 9.444 1.00 95.44 99 VAL A N 1
ATOM 754 C CA . VAL A 1 99 ? -8.469 4.241 9.727 1.00 95.44 99 VAL A CA 1
ATOM 755 C C . VAL A 1 99 ? -9.891 3.699 9.888 1.00 95.44 99 VAL A C 1
ATOM 757 O O . VAL A 1 99 ? -10.484 3.735 10.964 1.00 95.44 99 VAL A O 1
ATOM 760 N N . ARG A 1 100 ? -10.470 3.241 8.779 1.00 93.25 100 ARG A N 1
ATOM 761 C CA . ARG A 1 100 ? -11.895 2.894 8.655 1.00 93.25 100 ARG A CA 1
ATOM 762 C C . ARG A 1 100 ? -12.167 1.398 8.563 1.00 93.25 100 ARG A C 1
ATOM 764 O O . ARG A 1 100 ? -13.292 0.979 8.817 1.00 93.25 100 ARG A O 1
ATOM 771 N N . ALA A 1 101 ? -11.168 0.600 8.199 1.00 93.25 101 ALA A N 1
ATOM 772 C CA . ALA A 1 101 ? -11.313 -0.840 8.023 1.00 93.25 101 ALA A CA 1
ATOM 773 C C . ALA A 1 101 ? -10.227 -1.609 8.782 1.00 93.25 101 ALA A C 1
ATOM 775 O O . ALA A 1 101 ? -9.163 -1.074 9.085 1.00 93.25 101 ALA A O 1
ATOM 776 N N . ALA A 1 102 ? -10.495 -2.889 9.060 1.00 93.25 102 ALA A N 1
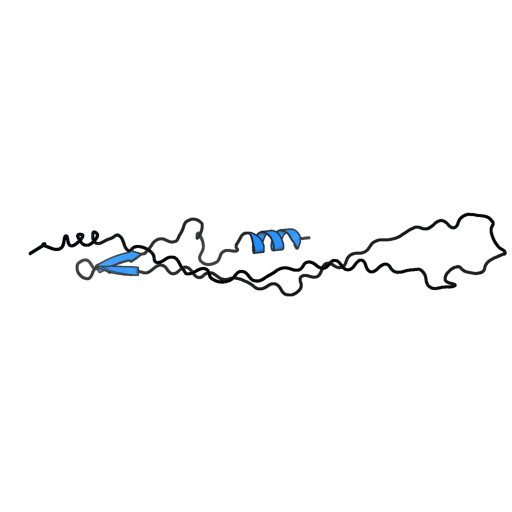ATOM 777 C CA . ALA A 1 102 ? -9.529 -3.781 9.704 1.00 93.25 102 ALA A CA 1
ATOM 778 C C . ALA A 1 102 ? -8.236 -3.927 8.881 1.00 93.25 102 ALA A C 1
ATOM 780 O O . ALA A 1 102 ? -7.147 -4.001 9.443 1.00 93.25 102 ALA A O 1
ATOM 781 N N . VAL A 1 103 ? -8.364 -3.928 7.550 1.00 93.50 103 VAL A N 1
ATOM 782 C CA . VAL A 1 103 ? -7.259 -3.846 6.593 1.00 93.50 103 VAL A CA 1
ATOM 783 C C . VAL A 1 103 ? -7.627 -2.796 5.553 1.00 93.50 103 VAL A C 1
ATOM 785 O O . VAL A 1 103 ? -8.720 -2.835 4.992 1.00 93.50 103 VAL A O 1
ATOM 788 N N . GLN A 1 104 ? -6.719 -1.860 5.290 1.00 93.75 104 GLN A N 1
ATOM 789 C CA . GLN A 1 104 ? -6.868 -0.881 4.219 1.00 93.75 104 GLN A CA 1
ATOM 790 C C . GLN A 1 104 ? -5.516 -0.547 3.601 1.00 93.75 104 GLN A C 1
ATOM 792 O O . GLN A 1 104 ? -4.488 -0.515 4.281 1.00 93.75 104 GLN A O 1
ATOM 797 N N . TYR A 1 105 ? -5.529 -0.270 2.303 1.00 92.50 105 TYR A N 1
ATOM 798 C CA . TYR A 1 105 ? -4.339 0.124 1.571 1.00 92.50 105 TYR A CA 1
ATOM 799 C C . TYR A 1 105 ? -4.155 1.638 1.613 1.00 92.50 105 TYR A C 1
ATOM 801 O O . TYR A 1 105 ? -5.101 2.405 1.444 1.00 92.50 105 TYR A O 1
ATOM 809 N N . GLY A 1 106 ? -2.916 2.066 1.853 1.00 91.50 106 GLY A N 1
ATOM 810 C CA . GLY A 1 106 ? -2.554 3.477 1.791 1.00 91.50 106 GLY A CA 1
ATOM 811 C C . GLY A 1 106 ? -2.488 3.998 0.348 1.00 91.50 106 GLY A C 1
ATOM 812 O O . GLY A 1 106 ? -2.408 3.199 -0.592 1.00 91.50 106 GLY A O 1
ATOM 813 N N . PRO A 1 107 ? -2.427 5.329 0.161 1.00 89.88 107 PRO A N 1
ATOM 814 C CA . PRO A 1 107 ? -2.453 5.958 -1.160 1.00 89.88 107 PRO A CA 1
ATOM 815 C C . PRO A 1 107 ? -1.407 5.415 -2.141 1.00 89.88 107 PRO A C 1
ATOM 817 O O . PRO A 1 107 ? -1.722 5.196 -3.302 1.00 89.88 107 PRO A O 1
ATOM 820 N N . SER A 1 108 ? -0.183 5.124 -1.686 1.00 87.62 108 SER A N 1
ATOM 821 C CA . SER A 1 108 ? 0.886 4.609 -2.557 1.00 87.62 108 SER A CA 1
ATOM 822 C C . SER A 1 108 ? 0.603 3.211 -3.110 1.00 87.62 108 SER A C 1
ATOM 824 O O . SER A 1 108 ? 0.991 2.907 -4.234 1.00 87.62 108 SER A O 1
ATOM 826 N N . VAL A 1 109 ? -0.059 2.348 -2.332 1.00 89.81 109 VAL A N 1
ATOM 827 C CA . VAL A 1 109 ? -0.439 1.005 -2.798 1.00 89.81 109 VAL A CA 1
ATOM 828 C C . VAL A 1 109 ? -1.608 1.108 -3.771 1.00 89.81 109 VAL A C 1
ATOM 830 O O . VAL A 1 109 ? -1.581 0.454 -4.805 1.00 89.81 109 VAL A O 1
ATOM 833 N N . LEU A 1 110 ? -2.581 1.979 -3.488 1.00 91.25 110 LEU A N 1
ATOM 834 C CA . LEU A 1 110 ? -3.705 2.235 -4.391 1.00 91.25 110 LEU A CA 1
ATOM 835 C C . LEU A 1 110 ? -3.245 2.836 -5.725 1.00 91.25 110 LEU A C 1
ATOM 837 O O . LEU A 1 110 ? -3.657 2.362 -6.775 1.00 91.25 110 LEU A O 1
ATOM 841 N N . ALA A 1 111 ? -2.342 3.820 -5.702 1.00 89.38 111 ALA A N 1
ATOM 842 C CA . ALA A 1 111 ? -1.779 4.416 -6.913 1.00 89.38 111 ALA A CA 1
ATOM 843 C C . ALA A 1 111 ? -1.039 3.381 -7.771 1.00 89.38 111 ALA A C 1
ATOM 845 O O . ALA A 1 111 ? -1.183 3.375 -8.989 1.00 89.38 111 ALA A O 1
ATOM 846 N N . ARG A 1 112 ? -0.295 2.462 -7.140 1.00 87.88 112 ARG A N 1
ATOM 847 C CA . ARG A 1 112 ? 0.335 1.335 -7.843 1.00 87.88 112 ARG A CA 1
ATOM 848 C C . ARG A 1 112 ? -0.684 0.356 -8.403 1.00 87.88 112 ARG A C 1
ATOM 850 O O . ARG A 1 112 ? -0.512 -0.084 -9.527 1.00 87.88 112 ARG A O 1
ATOM 857 N N . ALA A 1 113 ? -1.726 0.026 -7.644 1.00 89.25 113 ALA A N 1
ATOM 858 C CA . ALA A 1 113 ? -2.786 -0.851 -8.125 1.00 89.25 113 ALA A CA 1
ATOM 859 C C . ALA A 1 113 ? -3.473 -0.259 -9.361 1.00 89.25 113 ALA A C 1
ATOM 861 O O . ALA A 1 113 ? -3.686 -0.987 -10.314 1.00 89.25 113 ALA A O 1
ATOM 862 N N . LEU A 1 114 ? -3.741 1.052 -9.372 1.00 89.50 114 LEU A N 1
ATOM 863 C CA . LEU A 1 114 ? -4.291 1.750 -10.538 1.00 89.50 114 LEU A CA 1
ATOM 864 C C . LEU A 1 114 ? -3.313 1.784 -11.716 1.00 89.50 114 LEU A C 1
ATOM 866 O O . LEU A 1 114 ? -3.723 1.554 -12.842 1.00 89.50 114 LEU A O 1
ATOM 870 N N . TYR A 1 115 ? -2.030 2.059 -11.468 1.00 85.06 115 TYR A N 1
ATOM 871 C CA . TYR A 1 115 ? -1.014 2.101 -12.524 1.00 85.06 115 TYR A CA 1
ATOM 872 C C . TYR A 1 115 ? -0.780 0.733 -13.183 1.00 85.06 115 TYR A C 1
ATOM 874 O O . TYR A 1 115 ? -0.450 0.664 -14.360 1.00 85.06 115 TYR A O 1
ATOM 882 N N . LEU A 1 116 ? -0.928 -0.348 -12.415 1.00 86.94 116 LEU A N 1
ATOM 883 C CA . LEU A 1 116 ? -0.723 -1.726 -12.869 1.00 86.94 116 LEU A CA 1
ATOM 884 C C . LEU A 1 116 ? -2.016 -2.413 -13.327 1.00 86.94 116 LEU A C 1
AT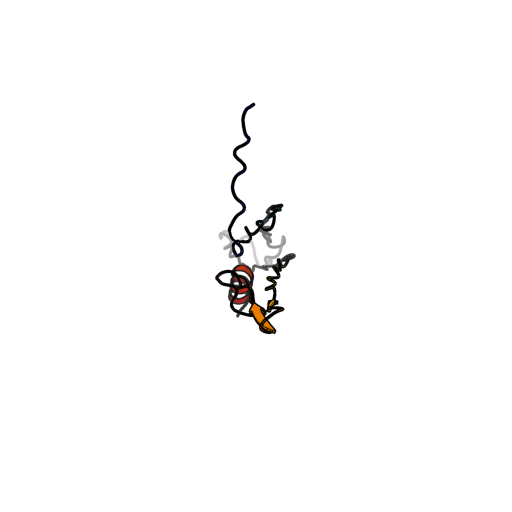OM 886 O O . LEU A 1 116 ? -1.986 -3.600 -13.646 1.00 86.94 116 LEU A O 1
ATOM 890 N N . HIS A 1 117 ? -3.142 -1.705 -13.297 1.00 79.75 117 HIS A N 1
ATOM 891 C CA . HIS A 1 117 ? -4.411 -2.212 -13.788 1.00 79.75 117 HIS A CA 1
ATOM 892 C C . HIS A 1 117 ? -4.496 -1.926 -15.289 1.00 79.75 117 HIS A C 1
ATOM 894 O O . HIS A 1 117 ? -4.549 -0.764 -15.682 1.00 79.75 117 HIS A O 1
ATOM 900 N N . ASP A 1 118 ? -4.488 -2.990 -16.092 1.00 65.44 118 ASP A N 1
ATOM 901 C CA . ASP A 1 118 ? -4.728 -2.963 -17.545 1.00 65.44 118 ASP A CA 1
ATOM 902 C C . ASP A 1 118 ? -6.189 -2.594 -17.860 1.00 65.44 118 ASP A C 1
ATOM 904 O O . ASP A 1 118 ? -7.089 -3.085 -17.130 1.00 65.44 118 ASP A O 1
#

Foldseek 3Di:
DDDDPDDDDDDDPDDPDDPDDDDDDDDDDDDDDPPDDDDPPPPDPPPDDDDPDDDDDDDDDDDDDDPPDDDDDDDDDDWDWDADPPPRDIDIHDDDPPPDDPDDDDPVVVVVVVVPDD

pLDDT: mean 70.48, std 21.01, range [35.12, 97.25]

Radius of gyration: 32.3 Å; chains: 1; bounding box: 48×35×107 Å

Secondary structure (DSSP, 8-state):
------PPPPPTT----------------------PPPPPTT-S---SS---SPPP-----------TTPPP--------EEE-TTT--EEEPPPPTT--SSS---HHHHHHHHHT--